Protein AF-A0A934V7M9-F1 (afdb_monomer)

Radius of gyration: 19.52 Å; Cα contacts (8 Å, |Δi|>4): 25; chains: 1; bounding box: 38×35×48 Å

Structure (mmCIF, N/CA/C/O backbone):
data_AF-A0A934V7M9-F1
#
_entry.id   AF-A0A934V7M9-F1
#
loop_
_atom_site.group_PDB
_atom_site.id
_atom_site.type_symbol
_atom_site.label_atom_id
_atom_site.label_alt_id
_atom_site.label_comp_id
_atom_site.label_asym_id
_atom_site.label_entity_id
_atom_site.label_seq_id
_atom_site.pdbx_PDB_ins_code
_atom_site.Cartn_x
_atom_site.Cartn_y
_atom_site.Cartn_z
_atom_site.occupancy
_atom_site.B_iso_or_equiv
_atom_site.auth_seq_id
_atom_site.auth_comp_id
_atom_site.auth_asym_id
_atom_site.auth_atom_id
_atom_site.pdbx_PDB_model_num
ATOM 1 N N . MET A 1 1 ? -7.196 11.701 -31.624 1.00 58.78 1 MET A N 1
ATOM 2 C CA . MET A 1 1 ? -6.551 10.462 -31.145 1.00 58.78 1 MET A CA 1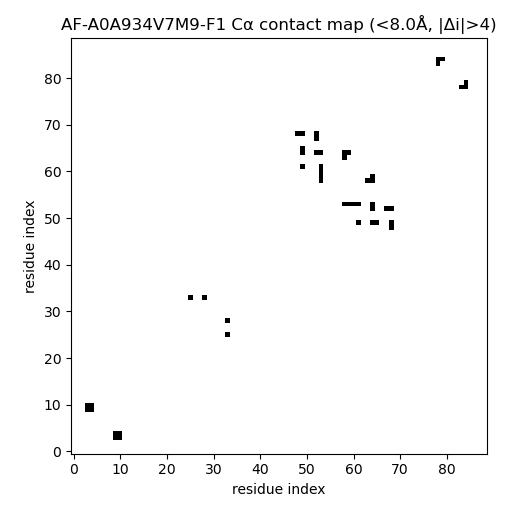
ATOM 3 C C . MET A 1 1 ? -7.658 9.506 -30.769 1.00 58.78 1 MET A C 1
ATOM 5 O O . MET A 1 1 ? -8.534 9.907 -30.016 1.00 58.78 1 MET A O 1
ATOM 9 N N . GLU A 1 2 ? -7.665 8.318 -31.360 1.00 62.81 2 GLU A N 1
ATOM 10 C CA . GLU A 1 2 ? -8.603 7.248 -31.015 1.00 62.81 2 GLU A CA 1
ATOM 11 C C . GLU A 1 2 ? -8.392 6.859 -29.545 1.00 62.81 2 GLU A C 1
ATOM 13 O O . GLU A 1 2 ? -7.250 6.811 -29.077 1.00 62.81 2 GLU A O 1
ATOM 18 N N . ASN A 1 3 ? -9.475 6.686 -28.789 1.00 70.31 3 ASN A N 1
ATOM 19 C CA . ASN A 1 3 ? -9.387 6.377 -27.370 1.00 70.31 3 ASN A CA 1
ATOM 20 C C . ASN A 1 3 ? -8.804 4.957 -27.208 1.00 70.31 3 ASN A C 1
ATOM 22 O O . ASN A 1 3 ? -9.403 4.003 -27.704 1.00 70.31 3 ASN A O 1
ATOM 26 N N . PRO A 1 4 ? -7.656 4.771 -26.528 1.00 63.00 4 PRO A N 1
ATOM 27 C CA . PRO A 1 4 ? -7.018 3.459 -26.396 1.00 63.00 4 PRO A CA 1
ATOM 28 C C . PRO A 1 4 ? -7.885 2.427 -25.660 1.00 63.00 4 PRO A C 1
ATOM 30 O O . PRO A 1 4 ? -7.604 1.235 -25.751 1.00 63.00 4 PRO A O 1
ATOM 33 N N . HIS A 1 5 ? -8.944 2.856 -24.964 1.00 67.62 5 HIS A N 1
ATOM 34 C CA . HIS A 1 5 ? -9.937 1.960 -24.371 1.00 67.62 5 HIS A CA 1
ATOM 35 C C . HIS A 1 5 ? -10.773 1.191 -25.408 1.00 67.62 5 HIS A C 1
ATOM 37 O O . HIS A 1 5 ? -11.236 0.095 -25.100 1.00 67.62 5 HIS A O 1
ATOM 43 N N . ASP A 1 6 ? -10.908 1.711 -26.631 1.00 81.81 6 ASP A N 1
ATOM 44 C CA . ASP A 1 6 ? -11.753 1.128 -27.682 1.00 81.81 6 ASP A CA 1
ATOM 45 C C . ASP A 1 6 ? -10.973 0.177 -28.612 1.00 81.81 6 ASP A C 1
ATOM 47 O O . ASP A 1 6 ? -11.550 -0.490 -29.470 1.00 81.81 6 ASP A O 1
ATOM 51 N N . ASN A 1 7 ? -9.651 0.070 -28.423 1.00 83.75 7 ASN A N 1
ATOM 52 C CA . ASN A 1 7 ? -8.769 -0.800 -29.197 1.00 83.75 7 ASN A CA 1
ATOM 53 C C . ASN A 1 7 ? -7.919 -1.688 -28.264 1.00 83.75 7 ASN A C 1
ATOM 55 O O . ASN A 1 7 ? -6.909 -1.229 -27.718 1.00 83.75 7 ASN A O 1
ATOM 59 N N . PRO A 1 8 ? -8.260 -2.985 -28.119 1.00 84.69 8 PRO A N 1
ATOM 60 C CA . PRO A 1 8 ? -7.543 -3.907 -27.236 1.00 84.69 8 PRO A CA 1
ATOM 61 C C . PRO A 1 8 ? -6.033 -4.008 -27.503 1.00 84.69 8 PRO A C 1
ATOM 63 O O . PRO A 1 8 ? -5.250 -4.162 -26.564 1.00 84.69 8 PRO A O 1
ATOM 66 N N . ALA A 1 9 ? -5.600 -3.891 -28.763 1.00 87.75 9 ALA A N 1
ATOM 67 C CA . ALA A 1 9 ? -4.181 -3.933 -29.113 1.00 87.75 9 ALA A CA 1
ATOM 68 C C . ALA A 1 9 ? -3.445 -2.663 -28.654 1.00 87.75 9 ALA A C 1
ATOM 70 O O . ALA A 1 9 ? -2.330 -2.749 -28.134 1.00 87.75 9 ALA A O 1
ATOM 71 N N . ALA A 1 10 ? -4.085 -1.496 -28.781 1.00 85.38 10 ALA A N 1
ATOM 72 C CA . ALA A 1 10 ? -3.541 -0.232 -28.290 1.00 85.38 10 ALA A CA 1
ATOM 73 C C . ALA A 1 10 ? -3.444 -0.218 -26.755 1.00 85.38 10 ALA A C 1
ATOM 75 O O . ALA A 1 10 ? -2.428 0.208 -26.203 1.00 85.38 10 ALA A O 1
ATOM 76 N N . LEU A 1 11 ? -4.456 -0.756 -26.065 1.00 88.94 11 LEU A N 1
ATOM 77 C CA . LEU A 1 11 ? -4.438 -0.902 -24.610 1.00 88.94 11 LEU A CA 1
ATOM 78 C C . LEU A 1 11 ? -3.290 -1.806 -24.144 1.00 88.94 11 LEU A C 1
ATOM 80 O O . LEU A 1 11 ? -2.566 -1.458 -23.209 1.00 88.94 11 LEU A O 1
ATOM 84 N N . LYS A 1 12 ? -3.091 -2.950 -24.809 1.00 88.88 12 LYS A N 1
ATOM 85 C CA . LYS A 1 12 ? -2.000 -3.874 -24.482 1.00 88.88 12 LYS A CA 1
ATOM 86 C C . LYS A 1 12 ? -0.627 -3.232 -24.701 1.00 88.88 12 LYS A C 1
ATOM 88 O O . LYS A 1 12 ? 0.226 -3.316 -23.820 1.00 88.88 12 LYS A O 1
ATOM 93 N N . ALA A 1 13 ? -0.434 -2.533 -25.818 1.00 92.00 13 ALA A N 1
ATOM 94 C CA . ALA A 1 13 ? 0.813 -1.822 -26.095 1.00 92.00 13 ALA A CA 1
ATOM 95 C C . ALA A 1 13 ? 1.129 -0.761 -25.023 1.00 92.00 13 ALA A C 1
ATOM 97 O O . ALA A 1 13 ? 2.275 -0.650 -24.584 1.00 92.00 13 ALA A O 1
ATOM 98 N N . LEU A 1 14 ? 0.115 -0.028 -24.549 1.00 91.50 14 LEU A N 1
ATOM 99 C CA . LEU A 1 14 ? 0.269 0.936 -23.458 1.00 91.50 14 LEU A CA 1
ATOM 100 C C . LEU A 1 14 ? 0.664 0.255 -22.138 1.00 91.50 14 LEU A C 1
ATOM 102 O O . LEU A 1 14 ? 1.578 0.717 -21.456 1.00 91.50 14 LEU A O 1
ATOM 106 N N . GLN A 1 15 ? 0.016 -0.858 -21.783 1.00 92.25 15 GLN A N 1
ATOM 107 C CA . GLN A 1 15 ? 0.368 -1.630 -20.586 1.00 92.25 15 GLN A CA 1
ATOM 108 C C . GLN A 1 15 ? 1.819 -2.124 -20.632 1.00 92.25 15 GLN A C 1
ATOM 110 O O . GLN A 1 15 ? 2.540 -2.008 -19.638 1.00 92.25 15 GLN A O 1
ATOM 115 N N . ASP A 1 16 ? 2.259 -2.635 -21.783 1.00 94.69 16 ASP A N 1
ATOM 116 C CA . ASP A 1 16 ? 3.626 -3.126 -21.970 1.00 94.69 16 ASP A CA 1
ATOM 117 C C . ASP A 1 16 ? 4.655 -1.995 -21.890 1.00 94.69 16 ASP A C 1
ATOM 119 O O . ASP A 1 16 ? 5.717 -2.171 -21.286 1.00 94.69 16 ASP A O 1
ATOM 123 N N . ALA A 1 17 ? 4.332 -0.816 -22.428 1.00 94.25 17 ALA A N 1
ATOM 124 C CA . ALA A 1 17 ? 5.171 0.371 -22.302 1.00 94.25 17 ALA A CA 1
ATOM 125 C C . ALA A 1 17 ? 5.342 0.789 -20.831 1.00 94.25 17 ALA A C 1
ATOM 127 O O . ALA A 1 17 ? 6.475 0.926 -20.366 1.00 94.25 17 ALA A O 1
ATOM 128 N N . ILE A 1 18 ? 4.239 0.885 -20.078 1.00 93.38 18 ILE A N 1
ATOM 129 C CA . ILE A 1 18 ? 4.255 1.214 -18.642 1.00 93.38 18 ILE A CA 1
ATOM 130 C C . ILE A 1 18 ? 5.071 0.180 -17.858 1.00 93.38 18 ILE A C 1
ATOM 132 O O . ILE A 1 18 ? 5.874 0.528 -16.991 1.00 93.38 18 ILE A O 1
ATOM 136 N N . TYR A 1 19 ? 4.878 -1.109 -18.143 1.00 93.19 19 TYR A N 1
ATOM 137 C CA . TYR A 1 19 ? 5.601 -2.178 -17.461 1.00 93.19 19 TYR A CA 1
ATOM 138 C C . TYR A 1 19 ? 7.108 -2.116 -17.738 1.00 93.19 19 TYR A C 1
ATOM 140 O O . TYR A 1 19 ? 7.921 -2.192 -16.811 1.00 93.19 19 TYR A O 1
ATOM 148 N N . ARG A 1 20 ? 7.493 -1.920 -19.004 1.00 94.94 20 ARG A N 1
ATOM 149 C CA . ARG A 1 20 ? 8.894 -1.770 -19.406 1.00 94.94 20 ARG A CA 1
ATOM 150 C C . ARG A 1 20 ? 9.546 -0.578 -18.717 1.00 94.94 20 ARG A C 1
ATOM 152 O O . ARG A 1 20 ? 10.653 -0.716 -18.200 1.00 94.94 20 ARG A O 1
ATOM 159 N N . GLU A 1 21 ? 8.875 0.567 -18.693 1.00 94.88 21 GLU A N 1
ATOM 160 C CA . GLU A 1 21 ? 9.373 1.775 -18.036 1.00 94.88 21 GLU A CA 1
ATOM 161 C C . GLU A 1 21 ? 9.609 1.540 -16.540 1.00 94.88 21 GLU A C 1
ATOM 163 O O . GLU A 1 21 ? 10.690 1.840 -16.032 1.00 94.88 21 GLU A O 1
ATOM 168 N N . LYS A 1 22 ? 8.657 0.896 -15.850 1.00 90.19 22 LYS A N 1
ATOM 169 C CA . LYS A 1 22 ? 8.808 0.520 -14.436 1.00 90.19 22 LYS A CA 1
ATOM 170 C C . LYS A 1 22 ? 10.049 -0.340 -14.193 1.00 90.19 22 LYS A C 1
ATOM 172 O O . LYS A 1 22 ? 10.780 -0.078 -13.239 1.00 90.19 22 LYS A O 1
ATOM 177 N N . ILE A 1 23 ? 10.312 -1.327 -15.054 1.00 92.00 23 ILE A N 1
ATOM 178 C CA . ILE A 1 23 ? 11.507 -2.178 -14.948 1.00 92.00 23 ILE A CA 1
ATOM 179 C C . ILE A 1 23 ? 12.783 -1.369 -15.164 1.00 92.00 23 ILE A C 1
ATOM 181 O O . ILE A 1 23 ? 13.732 -1.505 -14.393 1.00 92.00 23 ILE A O 1
ATOM 185 N N . LEU A 1 24 ? 12.836 -0.565 -16.228 1.00 93.94 24 LEU A N 1
ATOM 186 C CA . LEU A 1 24 ? 14.031 0.209 -16.562 1.00 93.94 24 LEU A CA 1
ATOM 187 C C . LEU A 1 24 ? 14.370 1.203 -15.450 1.00 93.94 24 LEU A C 1
ATOM 189 O O . LEU A 1 24 ? 15.526 1.275 -15.037 1.00 93.94 24 LEU A O 1
ATOM 193 N N . ARG A 1 25 ? 13.356 1.877 -14.902 1.00 92.12 25 ARG A N 1
ATOM 194 C CA . ARG A 1 25 ? 13.494 2.762 -13.745 1.00 92.12 25 ARG A CA 1
ATOM 195 C C . ARG A 1 25 ? 14.042 2.012 -12.528 1.00 92.12 25 ARG A C 1
ATOM 197 O O . ARG A 1 25 ? 15.060 2.416 -11.980 1.00 92.12 25 ARG A O 1
ATOM 204 N N . ALA A 1 26 ? 13.441 0.879 -12.160 1.00 89.88 26 ALA A N 1
ATOM 205 C CA . ALA A 1 26 ? 13.887 0.081 -11.013 1.00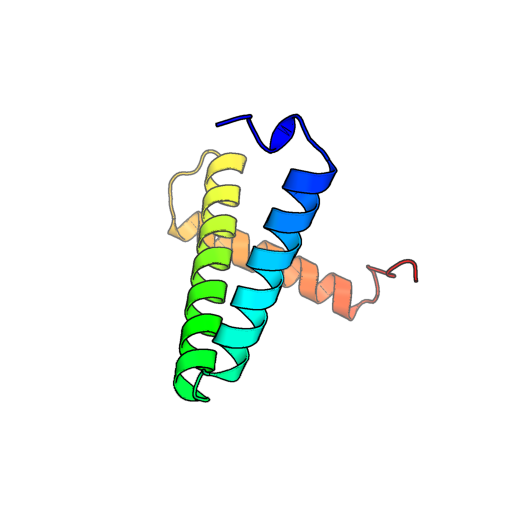 89.88 26 ALA A CA 1
ATOM 206 C C . ALA A 1 26 ? 15.337 -0.423 -11.159 1.00 89.88 26 ALA A C 1
ATOM 208 O O . ALA A 1 26 ? 16.084 -0.484 -10.180 1.00 89.88 26 ALA A O 1
ATOM 209 N N . ARG A 1 27 ? 15.761 -0.760 -12.386 1.00 92.31 27 ARG A N 1
ATOM 210 C CA . ARG A 1 27 ? 17.146 -1.162 -12.685 1.00 92.31 27 ARG A CA 1
ATOM 211 C C . ARG A 1 27 ? 18.144 -0.017 -12.524 1.00 92.31 27 ARG A C 1
ATOM 213 O O . ARG A 1 27 ? 19.273 -0.288 -12.131 1.00 92.31 27 ARG A O 1
ATOM 220 N N . GLY A 1 28 ? 17.736 1.215 -12.826 1.00 95.06 28 GLY A N 1
ATOM 221 C CA . GLY A 1 28 ? 18.580 2.407 -12.727 1.00 95.06 28 GLY A CA 1
ATOM 222 C C . GLY A 1 28 ? 18.747 2.956 -11.310 1.00 95.06 28 GLY A C 1
ATOM 223 O O . GLY A 1 28 ? 19.668 3.727 -11.077 1.00 95.06 28 GLY A O 1
ATOM 224 N N . MET A 1 29 ? 17.896 2.550 -10.366 1.00 95.62 29 MET A N 1
ATOM 225 C CA . MET A 1 29 ? 17.958 3.051 -8.994 1.00 95.62 29 MET A CA 1
ATOM 226 C C . MET A 1 29 ? 19.127 2.484 -8.205 1.00 95.62 29 MET A C 1
ATOM 228 O O . MET A 1 29 ? 19.361 1.266 -8.191 1.00 95.62 29 MET A O 1
ATOM 232 N N . SER A 1 30 ? 19.761 3.373 -7.452 1.00 97.00 30 SER A N 1
ATOM 233 C CA . SER A 1 30 ? 20.647 3.045 -6.345 1.00 97.00 30 SER A CA 1
ATOM 234 C C . SER A 1 30 ? 19.889 2.344 -5.201 1.00 97.00 30 SER A C 1
ATOM 236 O O . SER A 1 30 ? 18.660 2.422 -5.112 1.00 97.00 30 SER A O 1
ATOM 238 N N . PRO A 1 31 ? 20.597 1.650 -4.292 1.00 95.50 31 PRO A N 1
ATOM 239 C CA . PRO A 1 31 ? 19.974 1.053 -3.112 1.00 95.50 31 PRO A CA 1
ATOM 240 C C . PRO A 1 31 ? 19.208 2.055 -2.233 1.00 95.50 31 PRO A C 1
ATOM 242 O O . PRO A 1 31 ? 18.149 1.711 -1.716 1.00 95.50 31 PRO A O 1
ATOM 245 N N . GLU A 1 32 ? 19.712 3.284 -2.094 1.00 96.31 32 GLU A N 1
ATOM 246 C CA . GLU A 1 32 ? 19.074 4.345 -1.304 1.00 96.31 32 GLU A CA 1
ATOM 247 C C . GLU A 1 32 ? 17.756 4.807 -1.937 1.00 96.31 32 GLU A C 1
ATOM 249 O O . GLU A 1 32 ? 16.731 4.872 -1.264 1.00 96.31 32 GLU A O 1
ATOM 254 N N . GLU A 1 33 ? 17.743 5.035 -3.252 1.00 95.75 33 GLU A N 1
ATOM 255 C CA . GLU A 1 33 ? 16.521 5.408 -3.975 1.00 95.75 33 GLU A CA 1
ATOM 256 C C . GLU A 1 33 ? 15.457 4.309 -3.896 1.00 95.75 33 GLU A C 1
ATOM 258 O O . GLU A 1 33 ? 14.283 4.601 -3.677 1.00 95.75 33 GLU A O 1
ATOM 263 N N . ARG A 1 34 ? 15.863 3.035 -4.000 1.00 92.81 34 ARG A N 1
ATOM 264 C CA . ARG A 1 34 ? 14.938 1.901 -3.825 1.00 92.81 34 ARG A CA 1
ATOM 265 C C . ARG A 1 34 ? 14.347 1.859 -2.422 1.00 92.81 34 ARG A C 1
ATOM 267 O O . ARG A 1 34 ? 13.170 1.540 -2.273 1.00 92.81 34 ARG A O 1
ATOM 274 N N . PHE A 1 35 ? 15.158 2.137 -1.402 1.00 94.12 35 PHE A N 1
ATOM 275 C CA . PHE A 1 35 ? 14.690 2.176 -0.022 1.00 94.12 35 PHE A CA 1
ATOM 276 C C . PHE A 1 35 ? 13.672 3.302 0.182 1.00 94.12 35 PHE A C 1
ATOM 278 O O . PHE A 1 35 ? 12.587 3.050 0.701 1.00 94.12 35 PHE A O 1
ATOM 285 N N . ASN A 1 36 ? 13.983 4.510 -0.290 1.00 95.81 36 ASN A N 1
ATOM 286 C CA . ASN A 1 36 ? 13.082 5.655 -0.181 1.00 95.81 36 ASN A CA 1
ATOM 287 C C . ASN A 1 36 ? 11.754 5.397 -0.902 1.00 95.81 36 ASN A C 1
ATOM 289 O O . ASN A 1 36 ? 10.695 5.608 -0.319 1.00 95.81 36 ASN A O 1
ATOM 293 N N . GLU A 1 37 ? 11.784 4.826 -2.109 1.00 93.31 37 GLU A N 1
ATOM 294 C CA . GLU A 1 37 ? 10.550 4.464 -2.814 1.00 93.31 37 GLU A CA 1
ATOM 295 C C . GLU A 1 37 ? 9.724 3.413 -2.054 1.00 93.31 37 GLU A C 1
ATOM 297 O O . GLU A 1 37 ? 8.496 3.500 -2.001 1.00 93.31 37 GLU A O 1
ATOM 302 N N . ALA A 1 38 ? 10.373 2.418 -1.443 1.00 92.81 38 ALA A N 1
ATOM 303 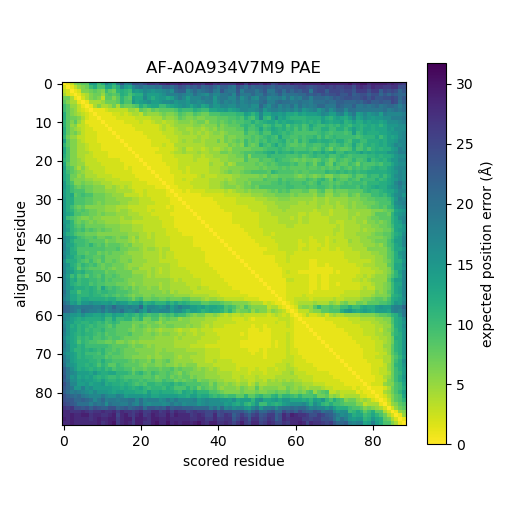C CA . ALA A 1 38 ? 9.671 1.432 -0.627 1.00 92.81 38 ALA A CA 1
ATOM 304 C C . ALA A 1 38 ? 9.002 2.079 0.599 1.00 92.81 38 ALA A C 1
ATOM 306 O O . ALA A 1 38 ? 7.884 1.698 0.964 1.00 92.81 38 ALA A O 1
ATOM 307 N N . MET A 1 39 ? 9.651 3.074 1.210 1.00 96.56 39 MET A N 1
ATOM 308 C CA . MET A 1 39 ? 9.076 3.852 2.308 1.00 96.56 39 MET A CA 1
ATOM 309 C C . MET A 1 39 ? 7.892 4.700 1.842 1.00 96.56 39 MET A C 1
ATOM 311 O O . MET A 1 39 ? 6.842 4.666 2.481 1.00 96.56 39 MET A O 1
ATOM 315 N N . ASP A 1 40 ? 8.008 5.383 0.704 1.00 95.88 40 ASP A N 1
ATOM 316 C CA . ASP A 1 40 ? 6.918 6.173 0.122 1.00 95.88 40 ASP A CA 1
ATOM 317 C C . ASP A 1 40 ? 5.697 5.305 -0.196 1.00 95.88 40 ASP A C 1
ATOM 319 O O . ASP A 1 40 ? 4.563 5.656 0.145 1.00 95.88 40 ASP A O 1
ATOM 323 N N . LEU A 1 41 ? 5.923 4.128 -0.786 1.00 94.06 41 LEU A N 1
ATOM 324 C CA . LEU A 1 41 ? 4.861 3.161 -1.046 1.00 94.06 41 LEU A CA 1
ATOM 325 C C . LEU A 1 41 ? 4.204 2.696 0.257 1.00 94.06 41 LEU A C 1
ATOM 327 O O . LEU A 1 41 ? 2.977 2.648 0.346 1.00 94.06 41 LEU A O 1
ATOM 331 N N . THR A 1 42 ? 5.007 2.381 1.272 1.00 93.62 42 THR A N 1
ATOM 332 C CA . THR A 1 42 ? 4.509 1.945 2.583 1.00 93.62 42 THR A CA 1
ATOM 333 C C . THR A 1 42 ? 3.649 3.027 3.234 1.00 93.62 42 THR A C 1
ATOM 335 O O . THR A 1 42 ? 2.543 2.738 3.693 1.00 93.62 42 THR A O 1
ATOM 338 N N . ASN A 1 43 ? 4.106 4.279 3.205 1.00 95.31 43 ASN A N 1
ATOM 339 C CA . ASN A 1 43 ? 3.370 5.426 3.732 1.00 95.31 43 ASN A CA 1
ATOM 340 C C . ASN A 1 43 ? 2.054 5.646 2.977 1.00 95.31 43 ASN A C 1
ATOM 342 O O . ASN A 1 43 ? 1.009 5.834 3.598 1.00 95.31 43 ASN A O 1
ATOM 346 N N . SER A 1 44 ? 2.078 5.560 1.644 1.00 96.31 44 SER A N 1
ATOM 347 C CA . SER A 1 44 ? 0.876 5.700 0.819 1.00 96.31 44 SER A CA 1
ATOM 348 C C . SER A 1 44 ? -0.164 4.623 1.133 1.00 96.31 44 SER A C 1
ATOM 350 O O . SER A 1 44 ? -1.350 4.921 1.275 1.00 96.31 44 SER A O 1
ATOM 352 N N . VAL A 1 45 ? 0.268 3.370 1.294 1.00 95.38 45 VAL A N 1
ATOM 353 C CA . VAL A 1 45 ? -0.627 2.268 1.668 1.00 95.38 45 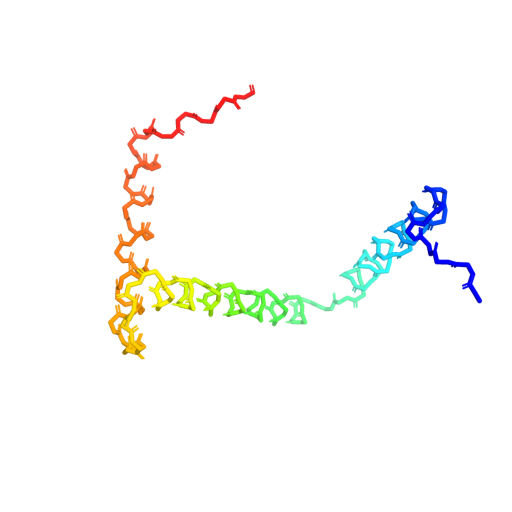VAL A CA 1
ATOM 354 C C . VAL A 1 45 ? -1.190 2.471 3.075 1.00 95.38 45 VAL A C 1
ATOM 356 O O . VAL A 1 45 ? -2.393 2.294 3.268 1.00 95.38 45 VAL A O 1
ATOM 359 N N . ALA A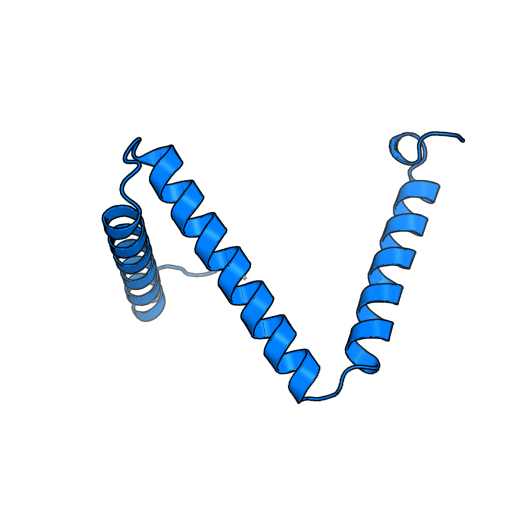 1 46 ? -0.363 2.881 4.040 1.00 94.62 46 ALA A N 1
ATOM 360 C CA . ALA A 1 46 ? -0.820 3.175 5.396 1.00 94.62 46 ALA A CA 1
ATOM 361 C C . ALA A 1 46 ? -1.895 4.275 5.406 1.00 94.62 46 ALA A C 1
ATOM 363 O O . ALA A 1 46 ? -2.927 4.116 6.060 1.00 94.62 46 ALA A O 1
ATOM 364 N N . GLU A 1 47 ? -1.714 5.334 4.614 1.00 96.38 47 GLU A N 1
ATOM 365 C CA . GLU A 1 47 ? -2.708 6.400 4.471 1.00 96.38 47 GLU A CA 1
ATOM 366 C C . GLU A 1 47 ? -4.038 5.865 3.933 1.00 96.38 47 GLU A C 1
ATOM 368 O O . GLU A 1 47 ? -5.090 6.105 4.521 1.00 96.38 47 GLU A O 1
ATOM 373 N N . ARG A 1 48 ? -4.002 5.048 2.874 1.00 96.75 48 ARG A N 1
ATOM 374 C CA . ARG A 1 48 ? -5.210 4.426 2.306 1.00 96.75 48 ARG A CA 1
ATOM 375 C C . ARG A 1 48 ? -5.952 3.548 3.307 1.00 96.75 48 ARG A C 1
ATOM 377 O O . ARG A 1 48 ? -7.182 3.502 3.293 1.00 96.75 48 ARG A O 1
ATOM 384 N N . MET A 1 49 ? -5.229 2.848 4.178 1.00 95.75 49 MET A N 1
ATOM 385 C CA . MET A 1 49 ? -5.845 2.053 5.241 1.00 95.75 49 MET A CA 1
ATOM 386 C C . MET A 1 49 ? -6.562 2.942 6.262 1.00 95.75 49 MET A C 1
ATOM 388 O O . MET A 1 49 ? -7.684 2.622 6.656 1.00 95.75 49 MET A O 1
ATOM 392 N N . ILE A 1 50 ? -5.939 4.055 6.660 1.00 96.50 50 ILE A N 1
ATOM 393 C CA . ILE A 1 50 ? -6.520 5.037 7.584 1.00 96.50 50 ILE A CA 1
ATOM 394 C C . ILE A 1 50 ? -7.769 5.671 6.960 1.00 96.50 50 ILE A C 1
ATOM 396 O O . ILE A 1 50 ? -8.833 5.647 7.578 1.00 96.50 50 ILE A O 1
ATOM 400 N N . GLU A 1 51 ? -7.675 6.154 5.717 1.00 95.88 51 GLU A N 1
ATOM 401 C CA . GLU A 1 51 ? -8.807 6.697 4.951 1.00 95.88 51 GLU A CA 1
ATOM 402 C C . GLU A 1 51 ? -9.970 5.697 4.882 1.00 95.88 51 GLU A C 1
ATOM 404 O O . GLU A 1 51 ? -11.125 6.056 5.118 1.00 95.88 51 GLU A O 1
ATOM 409 N N . GLY A 1 52 ? -9.670 4.423 4.612 1.00 95.38 52 GLY A N 1
ATOM 410 C CA . GLY A 1 52 ? -10.668 3.358 4.568 1.00 95.38 52 GLY A CA 1
ATOM 411 C C . GLY A 1 52 ? -11.367 3.135 5.912 1.00 95.38 52 GLY A C 1
ATOM 412 O O . GLY A 1 52 ? -12.578 2.919 5.943 1.00 95.38 52 GLY A O 1
ATOM 413 N N . VAL A 1 53 ? -10.639 3.215 7.029 1.00 96.06 53 VAL A N 1
ATOM 414 C CA . VAL A 1 53 ? -11.226 3.121 8.375 1.00 96.06 53 VAL A CA 1
ATOM 415 C C . VAL A 1 53 ? -12.111 4.324 8.684 1.00 96.06 53 VAL A C 1
ATOM 417 O O . VAL A 1 53 ? -13.237 4.129 9.145 1.00 96.06 53 VAL A O 1
ATOM 420 N N . ILE A 1 54 ? -11.640 5.542 8.405 1.00 96.00 54 ILE A N 1
ATOM 421 C CA . ILE A 1 54 ? -12.415 6.780 8.586 1.00 96.00 54 ILE A CA 1
ATOM 422 C C . ILE A 1 54 ? -13.727 6.689 7.806 1.00 96.00 54 ILE A C 1
ATOM 424 O O . ILE A 1 54 ? -14.805 6.886 8.366 1.00 96.00 54 ILE A O 1
ATOM 428 N N . TRP A 1 55 ? -13.650 6.299 6.532 1.00 95.88 55 TRP A N 1
ATOM 429 C CA . TRP A 1 55 ? -14.820 6.143 5.675 1.00 95.88 55 TRP A CA 1
ATOM 430 C C . TRP A 1 55 ? -15.812 5.094 6.204 1.00 95.88 55 TRP A C 1
ATOM 432 O O . TRP A 1 55 ? -17.010 5.355 6.255 1.00 95.88 55 TRP A O 1
ATOM 442 N N . GLN A 1 56 ? -15.333 3.926 6.648 1.00 95.06 56 GLN A N 1
ATOM 443 C CA . GLN A 1 56 ? -16.198 2.847 7.151 1.00 95.06 56 GLN A CA 1
ATOM 444 C C . GLN A 1 56 ? -16.865 3.166 8.489 1.00 95.06 56 GLN A C 1
ATOM 446 O O . GLN A 1 56 ? -17.966 2.692 8.759 1.00 95.06 56 GLN A O 1
ATOM 451 N N . THR A 1 57 ? -16.166 3.890 9.360 1.00 90.50 57 THR A N 1
ATOM 452 C CA . THR A 1 57 ? -16.623 4.156 10.732 1.00 90.50 57 THR A CA 1
ATOM 453 C C . THR A 1 57 ? -17.372 5.476 10.861 1.00 90.50 57 THR A C 1
ATOM 455 O O . THR A 1 57 ? -18.047 5.689 11.865 1.00 90.50 57 THR A O 1
ATOM 458 N N . GLY A 1 58 ? -17.244 6.370 9.875 1.00 90.31 58 GLY A N 1
ATOM 459 C CA . GLY A 1 58 ? -17.735 7.744 9.957 1.00 90.31 58 GLY A CA 1
ATOM 460 C C . GLY A 1 58 ? -16.992 8.598 10.991 1.00 90.31 58 GLY A C 1
ATOM 461 O O . GLY A 1 58 ? -17.382 9.740 11.220 1.00 90.31 58 GLY A O 1
ATOM 462 N N . ASN A 1 59 ? -15.941 8.066 11.625 1.00 80.94 59 ASN A N 1
ATOM 463 C CA . ASN A 1 59 ? -15.138 8.779 12.605 1.00 80.94 59 ASN A CA 1
ATOM 464 C C . ASN A 1 59 ? -13.980 9.488 11.897 1.00 80.94 59 ASN A C 1
ATOM 466 O O . ASN A 1 59 ? -13.087 8.836 11.361 1.00 80.94 59 ASN A O 1
ATOM 470 N N . SER A 1 60 ? -13.998 10.820 11.906 1.00 84.56 60 SER A N 1
ATOM 471 C CA . SER A 1 60 ? -12.945 11.655 11.322 1.00 84.56 60 SER A CA 1
ATOM 472 C C . SER A 1 60 ? -11.715 11.818 12.219 1.00 84.56 60 SER A C 1
ATOM 474 O O . SER A 1 60 ? -10.760 12.475 11.808 1.00 84.56 60 SER A O 1
ATOM 476 N N . ASP A 1 61 ? -11.722 11.266 13.435 1.00 93.44 61 ASP A N 1
ATOM 477 C CA . ASP A 1 61 ? -10.545 11.272 14.294 1.00 93.44 61 ASP A CA 1
ATOM 478 C C . ASP A 1 61 ? -9.474 10.310 13.765 1.00 93.44 61 ASP A C 1
ATOM 480 O O . ASP A 1 61 ? -9.626 9.082 13.746 1.00 93.44 61 ASP A O 1
ATOM 484 N N . ARG A 1 62 ? -8.357 10.903 13.350 1.00 93.50 62 ARG A N 1
ATOM 485 C CA . ARG A 1 62 ? -7.228 10.200 12.756 1.00 93.50 62 ARG A CA 1
ATOM 486 C C . ARG A 1 62 ? -6.531 9.283 13.757 1.00 93.50 62 ARG A C 1
ATOM 488 O O . ARG A 1 62 ? -6.111 8.196 13.366 1.00 93.50 62 ARG A O 1
ATOM 495 N N . GLU A 1 63 ? -6.408 9.684 15.021 1.00 95.38 63 GLU A N 1
ATOM 496 C CA . GLU A 1 63 ? -5.735 8.860 16.033 1.00 95.38 63 GLU A CA 1
ATOM 497 C C . GLU A 1 63 ? -6.517 7.571 16.291 1.00 95.38 63 GLU A C 1
ATOM 499 O O . GLU A 1 63 ? -5.950 6.473 16.242 1.00 95.38 63 GLU A O 1
ATOM 504 N N . THR A 1 64 ? -7.839 7.682 16.448 1.00 94.06 64 THR A N 1
ATOM 505 C CA . THR A 1 64 ? -8.722 6.515 16.544 1.00 94.06 64 THR A CA 1
ATOM 506 C C . THR A 1 64 ? -8.634 5.633 15.296 1.00 94.06 64 THR A C 1
ATOM 508 O O . THR A 1 64 ? -8.574 4.406 15.412 1.00 94.06 64 THR A O 1
ATOM 511 N N . ALA A 1 65 ? -8.586 6.224 14.098 1.00 94.75 65 ALA A N 1
ATOM 512 C CA . ALA A 1 65 ? -8.465 5.460 12.859 1.00 94.75 65 ALA A CA 1
ATOM 513 C C . ALA A 1 65 ? -7.141 4.678 12.775 1.00 94.75 65 ALA A C 1
ATOM 515 O O . ALA A 1 65 ? -7.147 3.509 12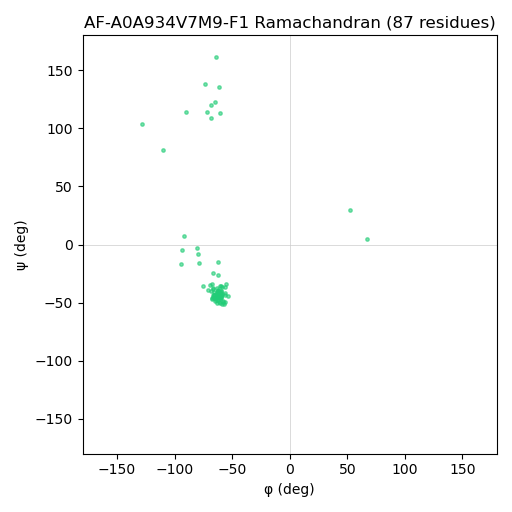.386 1.00 94.75 65 ALA A O 1
ATOM 516 N N . ILE A 1 66 ? -6.023 5.276 13.199 1.00 96.12 66 ILE A N 1
ATOM 517 C CA . ILE A 1 66 ? -4.717 4.603 13.276 1.00 96.12 66 ILE A CA 1
ATOM 518 C C . ILE A 1 66 ? -4.771 3.425 14.258 1.00 96.12 66 ILE A C 1
ATOM 520 O O . ILE A 1 66 ? -4.358 2.314 13.914 1.00 96.12 66 ILE A O 1
ATOM 524 N N . ALA A 1 67 ? -5.320 3.635 15.458 1.00 96.00 67 ALA A N 1
ATOM 525 C CA . ALA A 1 67 ? -5.453 2.577 16.460 1.00 96.00 67 ALA A CA 1
ATOM 526 C C . ALA A 1 67 ? -6.298 1.398 15.941 1.00 96.00 67 ALA A C 1
ATOM 528 O O . ALA A 1 67 ? -5.962 0.228 16.145 1.00 96.00 67 ALA A O 1
ATOM 529 N N . GLU A 1 68 ? -7.369 1.696 15.207 1.00 95.94 68 GLU A N 1
ATOM 530 C CA . GLU A 1 68 ? -8.225 0.692 14.585 1.00 95.94 68 GLU A CA 1
ATOM 531 C C . GLU A 1 68 ? -7.520 -0.057 13.439 1.00 95.94 68 GLU A C 1
ATOM 533 O O . GLU A 1 68 ? -7.648 -1.282 13.343 1.00 95.94 68 GLU A O 1
ATOM 538 N N . VAL A 1 69 ? -6.723 0.629 12.608 1.00 95.38 69 VAL A N 1
ATOM 539 C CA . VAL A 1 69 ? -5.857 -0.019 11.606 1.00 95.38 69 VAL A CA 1
ATOM 540 C C . VAL A 1 69 ? -4.898 -1.002 12.283 1.00 95.38 69 VAL A C 1
ATOM 542 O O . VAL A 1 69 ? -4.839 -2.166 11.878 1.00 95.38 69 VAL A O 1
ATOM 545 N N . HIS A 1 70 ? -4.200 -0.584 13.344 1.00 95.81 70 HIS A N 1
ATOM 546 C CA . HIS A 1 70 ? -3.291 -1.457 14.096 1.00 95.81 70 HIS A CA 1
ATOM 547 C C . HIS A 1 70 ? -4.012 -2.692 14.644 1.00 95.81 70 HIS A C 1
ATOM 549 O O . HIS A 1 70 ? -3.584 -3.822 14.399 1.00 95.81 70 HIS A O 1
ATOM 555 N N . ARG A 1 71 ? -5.167 -2.506 15.293 1.00 95.56 71 ARG A N 1
ATOM 556 C CA . ARG A 1 71 ? -5.979 -3.609 15.826 1.00 95.56 71 ARG A CA 1
ATOM 557 C C . ARG A 1 71 ? -6.363 -4.627 14.745 1.00 95.56 71 ARG A C 1
ATOM 559 O O . ARG A 1 71 ? -6.337 -5.840 14.989 1.00 95.56 71 ARG A O 1
ATOM 566 N N . ARG A 1 72 ? -6.731 -4.159 13.546 1.00 94.31 72 ARG A N 1
ATOM 567 C CA . ARG A 1 72 ? -7.060 -5.023 12.397 1.00 94.31 72 ARG A CA 1
ATOM 568 C C . ARG A 1 72 ? -5.835 -5.779 11.889 1.00 94.31 72 ARG A C 1
ATOM 570 O O . ARG A 1 72 ? -5.938 -6.982 11.651 1.00 94.31 72 ARG A O 1
ATOM 577 N N . MET A 1 73 ? -4.687 -5.114 11.780 1.00 93.50 73 MET A N 1
ATOM 578 C CA . MET A 1 73 ? -3.430 -5.739 11.356 1.00 93.50 73 MET A CA 1
ATOM 579 C C . MET A 1 73 ? -2.963 -6.817 12.331 1.00 93.50 73 MET A C 1
ATOM 581 O O . MET A 1 73 ? -2.615 -7.919 11.910 1.00 93.50 73 MET A O 1
ATOM 585 N N . GLU A 1 74 ? -3.050 -6.570 13.635 1.00 94.38 74 GLU A N 1
ATOM 586 C CA . GLU A 1 74 ? -2.750 -7.595 14.633 1.00 94.38 74 GLU A CA 1
ATOM 587 C C . GLU A 1 74 ? -3.690 -8.797 14.529 1.00 94.38 74 GLU A C 1
ATOM 589 O O . GLU A 1 74 ? -3.267 -9.945 14.666 1.00 94.38 74 GLU A O 1
ATOM 594 N N . ARG A 1 75 ? -4.985 -8.560 14.283 1.00 91.81 75 ARG A N 1
ATOM 595 C CA . ARG A 1 75 ? -5.948 -9.647 14.071 1.00 91.81 75 ARG A CA 1
ATOM 596 C C . ARG A 1 75 ? -5.568 -10.484 12.848 1.00 91.81 75 ARG A C 1
ATOM 598 O O . ARG A 1 75 ? -5.678 -11.708 12.920 1.00 91.81 75 ARG A O 1
ATOM 605 N N . LEU A 1 76 ? -5.120 -9.851 11.762 1.00 89.56 76 LEU A N 1
ATOM 606 C CA . LEU A 1 76 ? -4.617 -10.549 10.576 1.00 89.56 76 LEU A CA 1
ATOM 607 C C . LEU A 1 76 ? -3.356 -11.357 10.895 1.00 89.56 76 LEU A C 1
ATOM 609 O O . LEU A 1 76 ? -3.312 -12.537 10.553 1.00 89.56 76 LEU A O 1
ATOM 613 N N . SER A 1 77 ? -2.391 -10.771 11.613 1.00 89.81 77 SER A N 1
ATOM 614 C CA . SER A 1 77 ? -1.174 -11.473 12.045 1.00 89.81 77 SER A CA 1
ATOM 615 C C . SER A 1 77 ? -1.513 -12.707 12.873 1.00 89.81 77 SER A C 1
ATOM 617 O O . SER A 1 77 ? -1.123 -13.811 12.514 1.00 89.81 77 SER A O 1
ATOM 619 N N . ARG A 1 78 ? -2.353 -12.563 13.907 1.00 89.81 78 ARG A N 1
ATOM 620 C CA . ARG A 1 78 ? -2.763 -13.688 14.765 1.00 89.81 78 ARG A CA 1
ATOM 621 C C . ARG A 1 78 ? -3.448 -14.809 13.988 1.00 89.81 78 ARG A C 1
ATOM 623 O O . ARG A 1 78 ? -3.302 -15.974 14.341 1.00 89.81 78 ARG A O 1
ATOM 630 N N . ALA A 1 79 ? -4.244 -14.473 12.978 1.00 87.50 79 ALA A N 1
ATOM 631 C CA . ALA A 1 79 ? -4.915 -15.473 12.158 1.00 87.50 79 ALA A CA 1
ATOM 632 C C . ALA A 1 79 ? -3.952 -16.154 11.168 1.00 87.50 79 ALA A C 1
ATOM 634 O O . ALA A 1 79 ? -4.054 -17.367 10.985 1.00 87.50 79 ALA A O 1
ATOM 635 N N . ARG A 1 80 ? -2.967 -15.429 10.619 1.00 85.56 80 ARG A N 1
ATOM 636 C CA . ARG A 1 80 ? -1.844 -16.017 9.870 1.00 85.56 80 ARG A CA 1
ATOM 637 C C . ARG A 1 80 ? -1.032 -16.974 10.748 1.00 85.56 80 ARG A C 1
ATOM 639 O O . ARG A 1 80 ? -0.828 -18.112 10.348 1.00 85.56 80 ARG A O 1
ATOM 646 N N . ASP A 1 81 ? -0.622 -16.545 11.940 1.00 87.81 81 ASP A N 1
ATOM 647 C CA . ASP A 1 81 ? 0.223 -17.335 12.854 1.00 87.81 81 ASP A CA 1
ATOM 648 C C . ASP A 1 81 ? -0.457 -18.637 13.303 1.00 87.81 81 ASP A C 1
ATOM 650 O O . ASP A 1 81 ? 0.196 -19.628 13.617 1.00 87.81 81 ASP A O 1
ATOM 654 N N . LYS A 1 82 ? -1.793 -18.649 13.297 1.00 86.00 82 LYS A N 1
ATOM 655 C CA . LYS A 1 82 ? -2.620 -19.819 13.607 1.00 86.00 82 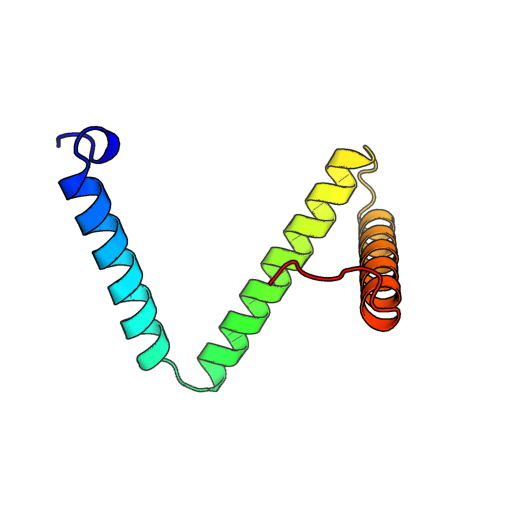LYS A CA 1
ATOM 656 C C . LYS A 1 82 ? -3.000 -20.652 12.375 1.00 86.00 82 LYS A C 1
ATOM 658 O O . LYS A 1 82 ? -3.825 -21.550 12.507 1.00 86.00 82 LYS A O 1
ATOM 663 N N . ASN A 1 83 ? -2.446 -20.359 11.193 1.00 79.75 83 ASN A N 1
ATOM 664 C CA . ASN A 1 83 ? -2.801 -20.986 9.910 1.00 79.75 83 ASN A CA 1
ATOM 665 C C . ASN A 1 83 ? -4.311 -20.953 9.598 1.00 79.75 83 ASN A C 1
ATOM 667 O O . ASN A 1 83 ? -4.836 -21.830 8.917 1.00 79.75 83 ASN A O 1
ATOM 671 N N . LEU A 1 84 ? -5.030 -19.938 10.089 1.00 76.38 84 LEU A N 1
ATOM 672 C CA . LEU A 1 84 ? -6.475 -19.796 9.866 1.00 76.38 84 LEU A CA 1
ATOM 673 C C . LEU A 1 84 ? -6.803 -19.214 8.484 1.00 76.38 84 LEU A C 1
ATOM 675 O O . LEU A 1 84 ? -7.962 -19.201 8.082 1.00 76.38 84 LEU A O 1
ATOM 679 N N . TYR A 1 85 ? -5.782 -18.765 7.752 1.00 65.44 85 TYR A N 1
ATOM 680 C CA . TYR A 1 85 ? -5.855 -18.442 6.333 1.00 65.44 85 TYR A CA 1
ATOM 681 C C . TYR A 1 85 ? -5.048 -19.481 5.556 1.00 65.44 85 TYR A C 1
ATOM 683 O O . TYR A 1 85 ? -3.887 -19.259 5.222 1.00 65.44 85 TYR A O 1
ATOM 691 N N . VAL A 1 86 ? -5.645 -20.641 5.294 1.00 56.25 86 VAL A N 1
ATOM 692 C CA . VAL A 1 86 ? -5.110 -21.548 4.274 1.00 56.25 86 VAL A CA 1
ATOM 693 C C . VAL A 1 86 ? -5.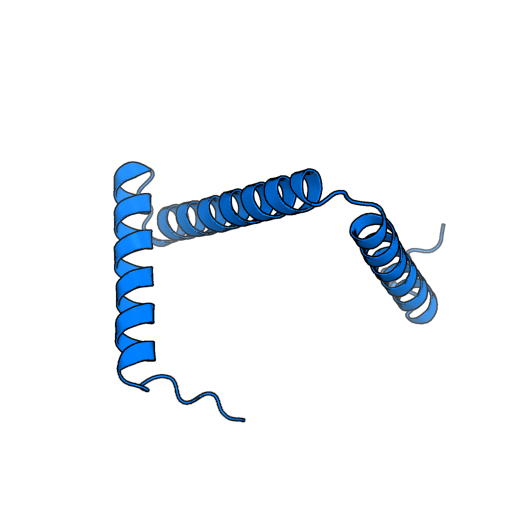323 -20.844 2.935 1.00 56.25 86 VAL A C 1
ATOM 695 O O . VAL A 1 86 ? -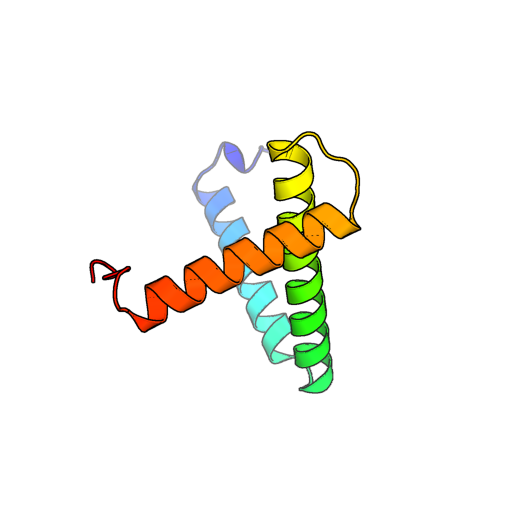6.465 -20.676 2.505 1.00 56.25 86 VAL A O 1
ATOM 698 N N . SER A 1 87 ? -4.251 -20.361 2.301 1.00 49.56 87 SER A N 1
ATOM 699 C CA . SER A 1 87 ? -4.344 -19.947 0.902 1.00 49.56 87 SER A CA 1
ATOM 700 C C . SER A 1 87 ? -4.647 -21.199 0.092 1.00 49.56 87 SER A C 1
ATOM 702 O O . SER A 1 87 ? -3.895 -22.172 0.170 1.00 49.56 87 SER A O 1
ATOM 704 N N . VAL A 1 88 ? -5.741 -21.196 -0.663 1.00 45.97 88 VAL A N 1
ATOM 705 C CA . VAL A 1 88 ? -5.929 -22.191 -1.720 1.00 45.97 88 VAL A CA 1
ATOM 706 C C . VAL A 1 88 ? -4.761 -21.990 -2.689 1.00 45.97 88 VAL A C 1
ATOM 708 O O . VAL A 1 88 ? -4.615 -20.898 -3.239 1.00 45.97 88 VAL A O 1
ATOM 711 N N . ALA A 1 89 ? -3.874 -22.985 -2.751 1.00 42.25 89 ALA A N 1
ATOM 712 C CA . ALA A 1 89 ? -2.768 -23.049 -3.701 1.00 42.25 89 ALA A CA 1
ATOM 713 C C . ALA A 1 89 ? -3.290 -23.262 -5.126 1.00 42.25 89 ALA A C 1
ATOM 715 O O . ALA A 1 89 ? -4.345 -23.925 -5.265 1.00 42.25 89 ALA A O 1
#

Foldseek 3Di:
DPDCVVPPVSVVVVVVVVVVVVVVVVVPDDPVRVVVVVVVVVVVVLVVQLVVQCVVVVPPDSVVSNVVSVVVVVVVVVCVVVVVDPPPD

pLDDT: mean 88.52, std 11.95, range [42.25, 97.0]

Mean predicted aligned error: 8.15 Å

Secondary structure (DSSP, 8-state):
---GGG-HHHHHHHHHHHHHHHHHHHHH--HHHHHHHHHHHHHHHHHHHHHHHHHHH----HHHHHHHHHHHHHHHHHHHHTT------

Organism: NCBI:txid1144680

Solvent-accessible surface area (backbone atoms only — not comparable to full-atom values): 5134 Å² total; per-residue (Å²): 130,83,62,48,89,82,34,71,68,53,40,48,54,49,53,51,49,54,52,51,50,54,51,55,53,62,70,71,49,53,74,66,56,50,48,52,51,52,48,52,53,52,51,54,51,53,49,54,51,32,54,51,41,24,66,76,67,70,44,84,53,61,68,62,21,48,54,50,47,51,54,51,51,51,53,51,48,57,35,53,79,65,58,71,64,73,74,85,126

Sequence (89 aa):
MENPHDNPAALKALQDAIYREKILRARGMSPEERFNEAMDLTNSVAERMIEGVIWQTGNSDRETAIAEVHRRMERLSRARDKNLYVSVA

Nearest PDB structures (foldseek):
  8fzy-assembly4_D  TM=5.868E-01  e=4.314E+00  Bacteroides